Protein AF-D2GYN2-F1 (afdb_monomer_lite)

Organism: Ailuropoda melanoleuca (NCBI:txid9646)

Secondary structure (DSSP, 8-state):
---SS---TTSHHHHHHHHHTT-TT--HHHHHHHHHTT-GGGSPPB-TTTTSSSSTTTT-TTGGG-SSB-S-HHHHTT----TT-SS---S-SHHHHHHHHHTT--HHHHHHHHHHHHHHHHHHHHHHHHHHHHHHHHHHHHS-----------------------------

pLDDT: mean 83.88, std 19.34, range [32.81, 98.06]

Foldseek 3Di:
DDDPDDPDCPDPVNCVVCVVVVNNPDDPVRVLLVCLLPPLVNAFAADVCCQADQDLSRNDPCVLNDLGDQAHPCLLVLRDQDPPDSTHLDCDDDSNVVSCVVVVHDVVSVVSSSVVSVVSNVVVNVVVVVVVVVVVVVVVVVVPDDDDDDDDDDDDDDDDDDDDDDDDDDDD

Radius of gyration: 31.01 Å; chains: 1; bounding box: 82×61×68 Å

Sequence (172 aa):
STCTLSHDIHTPVNIQVLKNHGLFGLNEAQLRILLLQNDPCLLPEVCLLYNKGEALYGYCNLKDKCNKFHVCKSFVRGECRLQKCKRSHQLIHATALKLLQDQGLNIPSVVNFQIISTYKHMKLHKMLESQDNAAASAEYSQGLEKPGVHVAGPAEASPVAPVPAQSAKKPH

Structure (mmCIF, N/CA/C/O backbone):
data_AF-D2GYN2-F1
#
_entry.id   AF-D2GYN2-F1
#
loop_
_atom_site.group_PDB
_atom_site.id
_atom_site.type_symbol
_atom_site.label_atom_id
_atom_site.label_alt_id
_atom_site.label_comp_id
_atom_site.label_asym_id
_atom_site.label_entity_id
_atom_site.label_seq_id
_atom_site.pdbx_PDB_ins_code
_atom_site.Cartn_x
_atom_site.Cartn_y
_atom_site.Cartn_z
_atom_site.occupancy
_atom_site.B_iso_or_equiv
_atom_site.auth_seq_id
_atom_site.auth_comp_id
_atom_site.auth_asym_id
_atom_site.auth_atom_id
_atom_site.pdbx_PDB_model_num
ATOM 1 N N . SER A 1 1 ? 16.444 -23.885 -3.989 1.00 58.78 1 SER A N 1
ATOM 2 C CA . SER A 1 1 ? 15.064 -23.743 -4.493 1.00 58.78 1 SER A CA 1
ATOM 3 C C . SER A 1 1 ? 15.092 -22.921 -5.767 1.00 58.78 1 SER A C 1
ATOM 5 O O . SER A 1 1 ? 15.699 -21.858 -5.742 1.00 58.78 1 SER A O 1
ATOM 7 N N . THR A 1 2 ? 14.518 -23.400 -6.870 1.00 82.56 2 THR A N 1
ATOM 8 C CA . THR A 1 2 ? 14.347 -22.622 -8.110 1.00 82.56 2 THR A CA 1
ATOM 9 C C . THR A 1 2 ? 13.033 -21.846 -8.026 1.00 82.56 2 THR A C 1
ATOM 11 O O . THR A 1 2 ? 12.002 -22.405 -7.659 1.00 82.56 2 THR A O 1
ATOM 14 N N . CYS A 1 3 ? 13.072 -20.538 -8.275 1.00 88.62 3 CYS A N 1
ATOM 15 C CA . CYS A 1 3 ? 11.873 -19.702 -8.267 1.00 88.62 3 CYS A CA 1
ATOM 16 C C . CYS A 1 3 ? 10.969 -20.055 -9.460 1.00 88.62 3 CYS A C 1
ATOM 18 O O . CYS A 1 3 ? 11.473 -20.331 -10.546 1.00 88.62 3 CYS A O 1
ATOM 20 N N . THR A 1 4 ? 9.647 -20.039 -9.270 1.00 91.38 4 THR A N 1
ATOM 21 C CA . THR A 1 4 ? 8.663 -20.290 -10.342 1.00 91.38 4 THR A CA 1
ATOM 22 C C . THR A 1 4 ? 8.249 -19.022 -11.093 1.00 91.38 4 THR A C 1
ATOM 24 O O . THR A 1 4 ? 7.507 -19.108 -12.067 1.00 91.38 4 THR A O 1
ATOM 27 N N . LEU A 1 5 ? 8.673 -17.843 -10.630 1.00 89.31 5 LEU A N 1
ATOM 28 C CA . LEU A 1 5 ? 8.366 -16.551 -11.244 1.00 89.31 5 LEU A CA 1
ATOM 29 C C . LEU A 1 5 ? 9.500 -16.117 -12.180 1.00 89.31 5 LEU A C 1
ATOM 31 O O . LEU A 1 5 ? 10.659 -16.466 -11.961 1.00 89.31 5 LEU A O 1
ATOM 35 N N . SER A 1 6 ? 9.174 -15.324 -13.207 1.00 89.88 6 SER A N 1
ATOM 36 C CA . SER A 1 6 ? 10.196 -14.727 -14.074 1.00 89.88 6 SER A CA 1
ATOM 37 C C . SER A 1 6 ? 11.088 -13.781 -13.274 1.00 89.88 6 SER A C 1
ATOM 39 O O . SER A 1 6 ? 10.589 -12.920 -12.553 1.00 89.88 6 SER A O 1
ATOM 41 N N . HIS A 1 7 ? 12.402 -13.921 -13.438 1.00 90.38 7 HIS A N 1
ATOM 42 C CA . HIS A 1 7 ? 13.403 -12.980 -12.924 1.00 90.38 7 HIS A CA 1
ATOM 43 C C . HIS A 1 7 ? 13.926 -12.038 -14.020 1.00 90.38 7 HIS A C 1
ATOM 45 O O . HIS A 1 7 ? 14.816 -11.237 -13.766 1.00 90.38 7 HIS A O 1
ATOM 51 N N . ASP A 1 8 ? 13.384 -12.140 -15.236 1.00 90.69 8 ASP A N 1
ATOM 52 C CA . ASP A 1 8 ? 13.754 -11.302 -16.370 1.00 90.69 8 ASP A CA 1
ATOM 53 C C . ASP A 1 8 ? 12.591 -10.372 -16.749 1.00 90.69 8 ASP A C 1
ATOM 55 O O . ASP A 1 8 ? 11.484 -10.807 -17.103 1.00 90.69 8 ASP A O 1
ATOM 59 N N . ILE A 1 9 ? 12.843 -9.066 -16.667 1.00 90.75 9 ILE A N 1
ATOM 60 C CA . ILE A 1 9 ? 11.898 -8.018 -17.069 1.00 90.75 9 ILE A CA 1
ATOM 61 C C . ILE A 1 9 ? 11.850 -7.824 -18.593 1.00 90.75 9 ILE A C 1
ATOM 63 O O . ILE A 1 9 ? 10.934 -7.173 -19.093 1.00 90.75 9 ILE A O 1
ATOM 67 N N . HIS A 1 10 ? 12.790 -8.408 -19.337 1.00 90.69 10 HIS A N 1
ATOM 68 C CA . HIS A 1 10 ? 12.918 -8.287 -20.789 1.00 90.69 10 HIS A CA 1
ATOM 69 C C . HIS A 1 10 ? 12.352 -9.489 -21.559 1.00 90.69 10 HIS A C 1
ATOM 71 O O . HIS A 1 10 ? 12.555 -9.607 -22.768 1.00 90.69 10 HIS A O 1
ATOM 77 N N . THR A 1 11 ? 11.568 -10.353 -20.906 1.00 93.62 11 THR A N 1
ATOM 78 C CA . THR A 1 11 ? 10.800 -11.378 -21.626 1.00 93.62 11 THR A CA 1
ATOM 79 C C . THR A 1 11 ? 9.8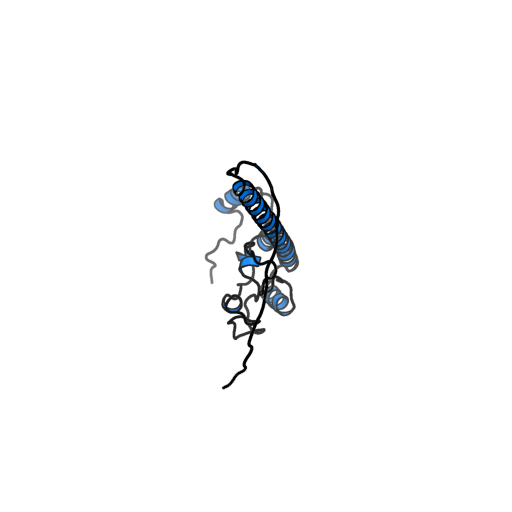37 -10.726 -22.633 1.00 93.62 11 THR A C 1
ATOM 81 O O . THR A 1 11 ? 9.326 -9.632 -22.367 1.00 93.62 11 THR A O 1
ATOM 84 N N . PRO A 1 12 ? 9.512 -11.376 -23.770 1.00 95.00 12 PRO A N 1
ATOM 85 C CA . PRO A 1 12 ? 8.608 -10.802 -24.774 1.00 95.00 12 PRO A CA 1
ATOM 86 C C . PRO A 1 12 ? 7.257 -10.346 -24.201 1.00 95.00 12 PRO A C 1
ATOM 88 O O . PRO A 1 12 ? 6.739 -9.297 -24.581 1.00 95.00 12 PRO A O 1
ATOM 91 N N . VAL A 1 13 ? 6.721 -11.103 -23.236 1.00 95.00 13 VAL A N 1
ATOM 92 C CA . VAL A 1 13 ? 5.469 -10.776 -22.540 1.00 95.00 13 VAL A CA 1
ATOM 93 C C . VAL A 1 13 ? 5.627 -9.510 -21.694 1.00 95.00 13 VAL A C 1
ATOM 95 O O . VAL A 1 13 ? 4.824 -8.586 -21.828 1.00 95.00 13 VAL A O 1
ATOM 98 N N . ASN A 1 14 ? 6.680 -9.4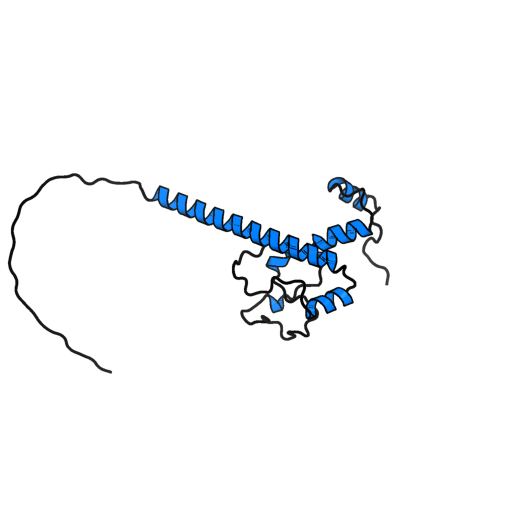20 -20.874 1.00 94.12 14 ASN A N 1
ATOM 99 C CA . ASN A 1 14 ? 6.924 -8.249 -20.028 1.00 94.12 14 ASN A CA 1
ATOM 100 C C . ASN A 1 14 ? 7.208 -6.997 -20.863 1.00 94.12 14 ASN A C 1
ATOM 102 O O . ASN A 1 14 ? 6.661 -5.935 -20.577 1.00 94.12 14 ASN A O 1
ATOM 106 N N . ILE A 1 15 ? 7.979 -7.123 -21.947 1.00 94.75 15 ILE A N 1
ATOM 107 C CA . ILE A 1 15 ? 8.227 -6.029 -22.894 1.00 94.75 15 ILE A CA 1
ATOM 108 C C . ILE A 1 15 ? 6.913 -5.485 -23.457 1.00 94.75 15 ILE A C 1
ATOM 110 O O . ILE A 1 15 ? 6.739 -4.266 -23.523 1.00 94.75 15 ILE A O 1
ATOM 114 N N . GLN A 1 16 ? 5.986 -6.362 -23.850 1.00 96.94 16 GLN A N 1
ATOM 115 C CA . GLN A 1 16 ? 4.698 -5.928 -24.381 1.00 96.94 16 GLN A CA 1
ATOM 116 C C . GLN A 1 16 ? 3.876 -5.182 -23.322 1.00 96.94 16 GLN A C 1
ATOM 118 O O . GLN A 1 16 ? 3.327 -4.122 -23.618 1.00 96.94 16 GLN A O 1
ATOM 123 N N . VAL A 1 17 ? 3.838 -5.682 -22.082 1.00 96.25 17 VAL A N 1
ATOM 124 C CA . VAL A 1 17 ? 3.163 -5.004 -20.961 1.00 96.25 17 VAL A CA 1
ATOM 125 C C . VAL A 1 17 ? 3.788 -3.629 -20.703 1.00 96.25 17 VAL A C 1
ATOM 127 O O . VAL A 1 17 ? 3.074 -2.628 -20.656 1.00 96.25 17 VAL A O 1
ATOM 130 N N . LEU A 1 18 ? 5.117 -3.544 -20.614 1.00 96.12 18 LEU A N 1
ATOM 131 C CA . LEU A 1 18 ? 5.826 -2.282 -20.396 1.00 96.12 18 LEU A CA 1
ATOM 132 C C . LEU A 1 18 ? 5.556 -1.276 -21.521 1.00 96.12 18 LEU A C 1
ATOM 134 O O . LEU A 1 18 ? 5.326 -0.103 -21.237 1.00 96.12 18 LEU A O 1
ATOM 138 N N . LYS A 1 19 ? 5.524 -1.709 -22.787 1.00 96.75 19 LYS A N 1
ATOM 139 C CA . LYS A 1 19 ? 5.162 -0.841 -23.921 1.00 96.75 19 LYS A CA 1
ATOM 140 C C . LYS A 1 19 ? 3.725 -0.334 -23.818 1.00 96.75 19 LYS A C 1
ATOM 142 O O . LYS A 1 19 ? 3.510 0.869 -23.941 1.00 96.75 19 LYS A O 1
ATOM 147 N N . ASN A 1 20 ? 2.769 -1.218 -23.530 1.00 97.62 20 ASN A N 1
ATOM 148 C CA . ASN A 1 20 ? 1.350 -0.864 -23.416 1.00 97.62 20 ASN A CA 1
ATOM 149 C C . ASN A 1 20 ? 1.081 0.170 -22.310 1.00 97.62 20 ASN A C 1
ATOM 151 O O . ASN A 1 20 ? 0.143 0.955 -22.419 1.00 97.62 20 ASN A O 1
ATOM 155 N N . HIS A 1 21 ? 1.911 0.187 -21.265 1.00 95.69 21 HIS A N 1
ATOM 156 C CA . HIS A 1 21 ? 1.810 1.134 -20.154 1.00 95.69 21 HIS A CA 1
ATOM 157 C C . HIS A 1 21 ? 2.792 2.318 -20.242 1.00 95.69 21 HIS A C 1
ATOM 159 O O . HIS A 1 21 ? 2.863 3.111 -19.306 1.00 95.69 21 HIS A O 1
ATOM 165 N N . GLY A 1 22 ? 3.550 2.463 -21.337 1.00 95.94 22 GLY A N 1
ATOM 166 C CA . GLY A 1 22 ? 4.505 3.567 -21.513 1.00 95.94 22 GLY A CA 1
ATOM 167 C C . GLY A 1 22 ? 5.749 3.493 -20.613 1.00 95.94 22 GLY A C 1
ATOM 168 O O . GLY A 1 22 ? 6.370 4.514 -20.337 1.00 95.94 22 GLY A O 1
ATOM 169 N N . LEU A 1 23 ? 6.119 2.297 -20.146 1.00 96.19 23 LEU A N 1
ATOM 170 C CA . LEU A 1 23 ? 7.194 2.041 -19.176 1.00 96.19 23 LEU A CA 1
ATOM 171 C C . LEU A 1 23 ? 8.448 1.383 -19.780 1.00 96.19 23 LEU A C 1
ATOM 173 O O . LEU A 1 23 ? 9.393 1.092 -19.055 1.00 96.19 23 LEU A O 1
ATOM 177 N N . PHE A 1 24 ? 8.481 1.134 -21.093 1.00 92.12 24 PHE A N 1
ATOM 178 C CA . PHE A 1 24 ? 9.545 0.362 -21.762 1.00 92.12 24 PHE A CA 1
ATOM 179 C C . PHE A 1 24 ? 10.968 0.942 -21.609 1.00 92.12 24 PHE A C 1
ATOM 181 O O . PHE A 1 24 ? 11.939 0.206 -21.735 1.00 92.12 24 PHE A O 1
ATOM 188 N N . GLY A 1 25 ? 11.106 2.239 -21.318 1.00 91.06 25 GLY A N 1
ATOM 189 C CA . GLY A 1 25 ? 12.406 2.887 -21.096 1.00 91.06 25 GLY A CA 1
ATOM 190 C C . GLY A 1 25 ? 12.953 2.778 -19.668 1.00 91.06 25 GLY A C 1
ATOM 191 O O . GLY A 1 25 ? 14.042 3.285 -19.407 1.00 91.06 25 GLY A O 1
ATOM 192 N N . LEU A 1 26 ? 12.209 2.174 -18.738 1.00 95.44 26 LEU A N 1
ATOM 193 C CA . LEU A 1 26 ? 12.629 2.056 -17.345 1.00 95.44 26 LEU A CA 1
ATOM 194 C C . LEU A 1 26 ? 13.480 0.806 -17.127 1.00 95.44 26 LEU A C 1
ATOM 196 O O . LEU A 1 26 ? 13.136 -0.285 -17.580 1.00 95.44 26 LEU A O 1
ATOM 200 N N . ASN A 1 27 ? 14.567 0.961 -16.373 1.00 93.81 27 ASN A N 1
ATOM 201 C CA . ASN A 1 27 ? 15.344 -0.178 -15.893 1.00 93.81 27 ASN A CA 1
ATOM 202 C C . ASN A 1 27 ? 14.680 -0.845 -14.674 1.00 93.81 27 ASN A C 1
ATOM 204 O O . ASN A 1 27 ? 13.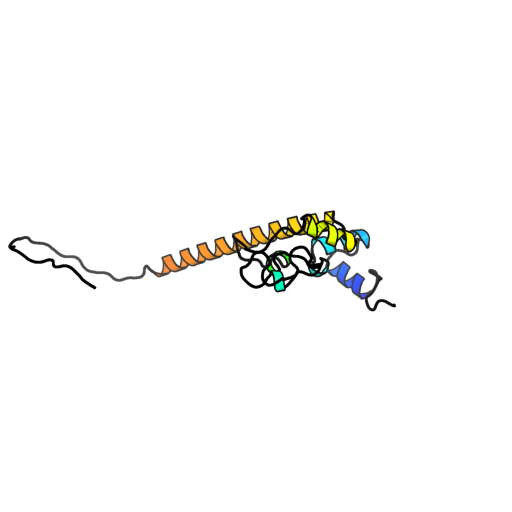735 -0.315 -14.085 1.00 93.81 27 ASN A O 1
ATOM 208 N N . GLU A 1 28 ? 15.199 -2.003 -14.264 1.00 93.44 28 GLU A N 1
ATOM 209 C CA . GLU A 1 28 ? 14.663 -2.778 -13.138 1.00 93.44 28 GLU A CA 1
ATOM 210 C C . GLU A 1 28 ? 14.575 -1.969 -11.834 1.00 93.44 28 GLU A C 1
ATOM 212 O O . GLU A 1 28 ? 13.556 -2.009 -11.145 1.00 93.44 28 GLU A O 1
ATOM 217 N N . ALA A 1 29 ? 15.603 -1.179 -11.507 1.00 92.62 29 ALA A N 1
ATOM 218 C CA . ALA A 1 29 ? 15.616 -0.372 -10.288 1.00 92.62 29 ALA A CA 1
ATOM 219 C C . ALA A 1 29 ? 14.525 0.713 -10.307 1.00 92.62 29 ALA A C 1
ATOM 221 O O . ALA A 1 29 ? 13.840 0.930 -9.305 1.00 92.62 29 ALA A O 1
ATOM 222 N N . GLN A 1 30 ? 14.322 1.362 -11.456 1.00 94.94 30 GLN A N 1
ATOM 223 C CA . GLN A 1 30 ? 13.264 2.355 -11.651 1.00 94.94 30 GLN A CA 1
ATOM 224 C C . GLN A 1 30 ? 11.871 1.714 -11.610 1.00 94.94 30 GLN A C 1
ATOM 226 O O . GLN A 1 30 ? 10.974 2.250 -10.955 1.00 94.94 30 GLN A O 1
ATOM 231 N N . LEU A 1 31 ? 11.694 0.552 -12.249 1.00 95.19 31 LEU A N 1
ATOM 232 C CA . LEU A 1 31 ? 10.444 -0.209 -12.196 1.00 95.19 31 LEU A CA 1
ATOM 233 C C . LEU A 1 31 ? 10.119 -0.650 -10.773 1.00 95.19 31 LEU A C 1
ATOM 235 O O . LEU A 1 31 ? 8.976 -0.514 -10.348 1.00 95.19 31 LEU A O 1
ATOM 239 N N . ARG A 1 32 ? 11.109 -1.102 -10.001 1.00 93.19 32 ARG A N 1
ATOM 240 C CA . ARG A 1 32 ? 10.909 -1.497 -8.603 1.00 93.19 32 ARG A CA 1
ATOM 241 C C . ARG A 1 32 ? 10.368 -0.347 -7.756 1.00 93.19 32 ARG A C 1
ATOM 243 O O . ARG A 1 32 ? 9.428 -0.558 -6.995 1.00 93.19 32 ARG A O 1
ATOM 250 N N . ILE A 1 33 ? 10.922 0.858 -7.907 1.00 94.88 33 ILE A N 1
ATOM 251 C CA . ILE A 1 33 ? 10.426 2.062 -7.220 1.00 94.88 33 ILE A CA 1
ATOM 252 C C . ILE A 1 33 ? 8.996 2.374 -7.672 1.00 94.88 33 ILE A C 1
ATOM 254 O O . ILE A 1 33 ? 8.111 2.569 -6.838 1.00 94.88 33 ILE A O 1
ATOM 258 N N . LEU A 1 34 ? 8.758 2.390 -8.988 1.00 96.06 34 LEU A N 1
ATOM 259 C CA . LEU A 1 34 ? 7.455 2.718 -9.562 1.00 96.06 34 LEU A CA 1
ATOM 260 C C . LEU A 1 34 ? 6.357 1.755 -9.109 1.00 96.06 34 LEU A C 1
ATOM 262 O O . LEU A 1 34 ? 5.270 2.201 -8.744 1.00 96.06 34 LEU A O 1
ATOM 266 N N . LEU A 1 35 ? 6.631 0.456 -9.143 1.00 95.50 35 LEU A N 1
ATOM 267 C CA . LEU A 1 35 ? 5.670 -0.568 -8.770 1.00 95.50 35 LEU A CA 1
ATOM 268 C C . LEU A 1 35 ? 5.430 -0.547 -7.260 1.00 95.50 35 LEU A C 1
ATOM 270 O O . LEU A 1 35 ? 4.280 -0.473 -6.844 1.00 95.50 35 LEU A O 1
ATOM 274 N N . LEU A 1 36 ? 6.480 -0.508 -6.430 1.00 95.38 36 LEU A N 1
ATOM 275 C CA . LEU A 1 36 ? 6.328 -0.533 -4.969 1.00 95.38 36 LEU A CA 1
ATOM 276 C C . LEU A 1 36 ? 5.529 0.666 -4.431 1.00 95.38 36 LEU A C 1
ATOM 278 O O . LEU A 1 36 ? 4.770 0.518 -3.477 1.00 95.38 36 LEU A O 1
ATOM 282 N N . GLN A 1 37 ? 5.655 1.847 -5.042 1.00 95.94 37 GLN A N 1
ATOM 283 C CA . GLN A 1 37 ? 4.883 3.020 -4.617 1.00 95.94 37 GLN A CA 1
ATOM 284 C C . GLN A 1 37 ? 3.426 3.038 -5.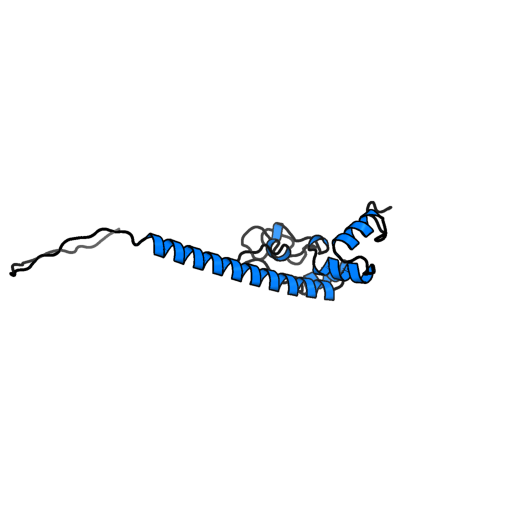127 1.00 95.94 37 GLN A C 1
ATOM 286 O O . GLN A 1 37 ? 2.652 3.892 -4.696 1.00 95.94 37 GLN A O 1
ATOM 291 N N . ASN A 1 38 ? 3.034 2.125 -6.029 1.00 95.25 38 ASN A N 1
ATOM 292 C CA . ASN A 1 38 ? 1.701 2.108 -6.654 1.00 95.25 38 ASN A CA 1
ATOM 293 C C . ASN A 1 38 ? 0.907 0.809 -6.458 1.00 95.25 38 ASN A C 1
ATOM 295 O O . ASN A 1 38 ? -0.323 0.857 -6.526 1.00 95.25 38 ASN A O 1
ATOM 299 N N . ASP A 1 39 ? 1.575 -0.319 -6.224 1.00 94.81 39 ASP A N 1
ATOM 300 C CA . ASP A 1 39 ? 0.959 -1.638 -6.127 1.00 94.81 39 ASP A CA 1
ATOM 301 C C . ASP A 1 39 ? 0.959 -2.152 -4.673 1.00 94.81 39 ASP A C 1
ATOM 303 O O . ASP A 1 39 ? 2.014 -2.510 -4.138 1.00 94.81 39 ASP A O 1
ATOM 307 N N . PRO A 1 40 ? -0.213 -2.229 -4.011 1.00 93.94 40 PRO A N 1
ATOM 308 C CA . PRO A 1 40 ? -0.310 -2.743 -2.649 1.00 93.94 40 PRO A CA 1
ATOM 309 C C . PRO A 1 40 ? 0.078 -4.221 -2.517 1.00 93.94 40 PRO A C 1
ATOM 311 O O . PRO A 1 40 ? 0.368 -4.656 -1.403 1.00 93.94 40 PRO A O 1
ATOM 314 N N . CYS A 1 41 ? 0.094 -5.002 -3.603 1.00 92.00 41 CYS A N 1
ATOM 315 C CA . CYS A 1 41 ? 0.525 -6.402 -3.572 1.00 92.00 41 CYS A CA 1
ATOM 316 C C . CYS A 1 41 ? 2.030 -6.561 -3.310 1.00 92.00 41 CYS A C 1
ATOM 318 O O . CYS A 1 41 ? 2.463 -7.653 -2.948 1.00 92.00 41 CYS A O 1
ATOM 320 N N . LEU A 1 42 ? 2.812 -5.487 -3.453 1.00 92.50 42 LEU A N 1
ATOM 321 C CA . LEU A 1 42 ? 4.247 -5.464 -3.155 1.00 92.50 42 LEU A CA 1
ATOM 322 C C . LEU A 1 42 ? 4.566 -5.005 -1.723 1.00 92.50 42 LEU A C 1
ATOM 324 O O . LEU A 1 42 ? 5.734 -4.962 -1.336 1.00 92.50 42 LEU A O 1
ATOM 328 N N . LEU A 1 43 ? 3.547 -4.656 -0.933 1.00 92.25 43 LEU A N 1
ATOM 329 C CA . LEU A 1 43 ? 3.692 -4.335 0.486 1.00 92.25 43 LEU A CA 1
ATOM 330 C C . LEU A 1 43 ? 3.606 -5.599 1.358 1.00 92.25 43 LEU A C 1
ATOM 332 O O . LEU A 1 43 ? 3.061 -6.617 0.923 1.00 92.25 43 LEU A O 1
ATOM 336 N N . PRO A 1 44 ? 4.076 -5.541 2.621 1.00 91.00 44 PRO A N 1
ATOM 337 C CA . PRO A 1 44 ? 3.858 -6.624 3.569 1.00 91.00 44 PRO A CA 1
ATOM 338 C C . PRO A 1 44 ? 2.367 -6.938 3.734 1.00 91.00 44 PRO A C 1
ATOM 340 O O . PRO A 1 44 ? 1.511 -6.050 3.683 1.00 91.00 44 PRO A O 1
ATOM 343 N N . GLU A 1 45 ? 2.051 -8.207 3.997 1.00 93.56 45 GLU A N 1
ATOM 344 C CA . GLU A 1 45 ? 0.668 -8.661 4.136 1.00 93.56 45 GLU A CA 1
ATOM 345 C C . GLU A 1 45 ? -0.080 -7.880 5.232 1.00 93.56 45 GLU A C 1
ATOM 347 O O . GLU A 1 45 ? 0.383 -7.765 6.370 1.00 93.56 45 GLU A O 1
ATOM 352 N N . VAL A 1 46 ? -1.277 -7.381 4.914 1.00 95.31 46 VAL A N 1
ATOM 353 C CA . VAL A 1 46 ? -2.159 -6.723 5.886 1.00 95.31 46 VAL A CA 1
ATOM 354 C C . VAL A 1 46 ? -2.831 -7.763 6.783 1.00 95.31 46 VAL A C 1
ATOM 356 O O . VAL A 1 46 ? -3.452 -8.718 6.316 1.00 95.31 46 VAL A O 1
ATOM 359 N N . CYS A 1 47 ? -2.787 -7.548 8.097 1.00 96.25 47 CYS A N 1
ATOM 360 C CA . CYS A 1 47 ? -3.441 -8.419 9.064 1.00 96.25 47 CYS A CA 1
ATOM 361 C C . CYS A 1 47 ? -4.971 -8.330 8.939 1.00 96.25 47 CYS A C 1
ATOM 363 O O . CYS A 1 47 ? -5.600 -7.327 9.294 1.00 96.25 47 CYS A O 1
ATOM 365 N N . LEU A 1 48 ? -5.602 -9.409 8.473 1.00 97.06 48 LEU A N 1
ATOM 366 C CA . LEU A 1 48 ? -7.060 -9.464 8.335 1.00 97.06 48 LEU A CA 1
ATOM 367 C C . LEU A 1 48 ? -7.779 -9.493 9.688 1.00 97.06 48 LEU A C 1
ATOM 369 O O . LEU A 1 48 ? -8.871 -8.944 9.802 1.00 97.06 48 LEU A O 1
ATOM 373 N N . LEU A 1 49 ? -7.169 -10.090 10.716 1.00 98.00 49 LEU A N 1
ATOM 374 C CA . LEU A 1 49 ? -7.730 -10.116 12.071 1.00 98.00 49 LEU A CA 1
ATOM 375 C C . LEU A 1 49 ? -7.737 -8.722 12.702 1.00 98.00 49 LEU A C 1
ATOM 377 O O . LEU A 1 49 ? -8.726 -8.344 13.325 1.00 98.00 49 LEU A O 1
ATOM 381 N N . TYR A 1 50 ? -6.690 -7.927 12.460 1.00 97.12 50 TYR A N 1
ATOM 382 C CA . TYR A 1 50 ? -6.652 -6.517 12.850 1.00 97.12 50 TYR A CA 1
ATOM 383 C C . TYR A 1 50 ? -7.788 -5.718 12.216 1.00 97.12 50 TYR A C 1
ATOM 385 O O . TYR A 1 50 ? -8.299 -4.804 12.842 1.00 97.12 50 TYR A O 1
ATOM 393 N N . ASN A 1 51 ? -8.229 -6.069 11.004 1.00 97.56 51 ASN A N 1
ATOM 394 C CA . ASN A 1 51 ? -9.311 -5.390 10.281 1.00 97.56 51 ASN A CA 1
ATOM 395 C C . ASN A 1 51 ? -10.730 -5.881 10.645 1.00 97.56 51 ASN A C 1
ATOM 397 O O . ASN A 1 51 ? -11.695 -5.418 10.043 1.00 97.56 51 ASN A O 1
ATOM 401 N N . LYS A 1 52 ? -10.884 -6.779 11.628 1.00 96.81 52 LYS A N 1
ATOM 402 C CA . LYS A 1 52 ? -12.186 -7.274 12.121 1.00 96.81 52 LYS A CA 1
ATOM 403 C C . LYS A 1 52 ? -12.465 -6.809 13.551 1.00 96.81 52 LYS A C 1
ATOM 405 O O . LYS A 1 52 ? -11.528 -6.528 14.286 1.00 96.81 52 LYS A O 1
ATOM 410 N N . GLY A 1 53 ? -13.734 -6.729 13.951 1.00 93.50 53 GLY A N 1
ATOM 411 C CA . GLY A 1 53 ? -14.142 -6.287 15.295 1.00 93.50 53 GLY A CA 1
ATOM 412 C C . GLY A 1 53 ? -13.918 -4.793 15.542 1.00 93.50 53 GLY A C 1
ATOM 413 O O . GLY A 1 53 ? -13.494 -4.086 14.637 1.00 93.50 53 GLY A O 1
ATOM 414 N N . GLU A 1 54 ? -14.194 -4.317 16.757 1.00 91.94 54 GLU A N 1
ATOM 415 C CA . GLU A 1 54 ? -14.171 -2.887 17.133 1.00 91.94 54 GLU A CA 1
ATOM 416 C C . GLU A 1 54 ? -13.006 -2.495 18.056 1.00 91.94 54 GLU A C 1
ATOM 418 O O . GLU A 1 54 ? -12.668 -1.321 18.179 1.00 91.94 54 GLU A O 1
ATOM 423 N N . ALA A 1 55 ? -12.360 -3.480 18.683 1.00 94.56 55 ALA A N 1
ATOM 424 C CA . ALA A 1 55 ? -11.231 -3.257 19.576 1.00 94.56 55 ALA A CA 1
ATOM 425 C C . ALA A 1 55 ? -10.012 -2.661 18.845 1.00 94.56 55 ALA A C 1
ATOM 427 O O . ALA A 1 55 ? -9.866 -2.807 17.630 1.00 94.56 55 ALA A O 1
ATOM 428 N N . LEU A 1 56 ? -9.088 -2.065 19.610 1.00 92.69 56 LEU A N 1
ATOM 429 C CA . LEU A 1 56 ? -7.869 -1.417 19.103 1.00 92.69 56 LEU A CA 1
ATOM 430 C C . LEU A 1 56 ? -7.052 -2.301 18.140 1.00 92.69 56 LEU A C 1
ATOM 432 O O . LEU A 1 56 ? -6.580 -1.826 17.112 1.00 92.69 56 LEU A O 1
ATOM 436 N N . TYR A 1 57 ? -6.919 -3.592 18.455 1.00 94.94 57 TYR A N 1
ATOM 437 C CA . TYR A 1 57 ? -6.213 -4.578 17.623 1.00 94.94 57 TYR A CA 1
ATOM 438 C C . TYR A 1 57 ? -7.161 -5.488 16.835 1.00 94.94 57 TYR A C 1
ATOM 440 O O . TYR A 1 57 ? -6.744 -6.528 16.319 1.00 94.94 57 TYR A O 1
ATOM 448 N N . GLY A 1 58 ? -8.442 -5.133 16.760 1.00 96.19 58 GLY A N 1
ATOM 449 C CA . GLY A 1 58 ? -9.465 -6.003 16.208 1.00 96.19 58 GLY A CA 1
ATOM 450 C C . GLY A 1 58 ? -9.485 -7.366 16.902 1.00 96.19 58 GLY A C 1
ATOM 451 O O . GLY A 1 58 ? -9.473 -7.446 18.129 1.00 96.19 58 GLY A O 1
ATOM 452 N N . TYR A 1 59 ? -9.463 -8.439 16.113 1.00 97.56 59 TYR A N 1
ATOM 453 C CA . TYR A 1 59 ? -9.331 -9.821 16.593 1.00 97.56 59 TYR A CA 1
ATOM 454 C C . TYR A 1 59 ? -7.885 -10.344 16.558 1.00 97.56 59 TYR A C 1
ATOM 456 O O . TYR A 1 59 ? -7.652 -11.545 16.695 1.00 97.56 59 TYR A O 1
ATOM 464 N N . CYS A 1 60 ? -6.889 -9.481 16.325 1.00 97.25 60 CYS A N 1
ATOM 465 C CA . CYS A 1 60 ? -5.491 -9.902 16.323 1.00 97.25 60 CYS A CA 1
ATOM 466 C C . CYS A 1 60 ? -4.965 -10.058 17.757 1.00 97.25 60 CYS A C 1
ATOM 468 O O . CYS A 1 60 ? -4.630 -9.081 18.428 1.00 97.25 60 CYS A O 1
ATOM 470 N N . ASN A 1 61 ? -4.812 -11.306 18.199 1.00 96.38 61 ASN A N 1
ATOM 471 C CA . ASN A 1 61 ? -4.291 -11.623 19.532 1.00 96.38 61 ASN A CA 1
ATOM 472 C C . ASN A 1 61 ? -2.780 -11.370 19.676 1.00 96.38 61 ASN A C 1
ATOM 474 O O . ASN A 1 61 ? -2.284 -11.248 20.793 1.00 96.38 61 ASN A O 1
ATOM 478 N N . LEU A 1 62 ? -2.048 -11.267 18.559 1.00 94.69 62 LEU A N 1
ATOM 479 C CA . LEU A 1 62 ? -0.602 -11.019 18.559 1.00 94.69 62 LEU A CA 1
ATOM 480 C C . LEU A 1 62 ? -0.245 -9.554 18.837 1.00 94.69 62 LEU A C 1
ATOM 482 O O . LEU A 1 62 ? 0.883 -9.284 19.244 1.00 94.69 62 LEU A O 1
ATOM 486 N N . LYS A 1 63 ? -1.191 -8.618 18.661 1.00 91.81 63 LYS A N 1
ATOM 487 C CA . LYS A 1 63 ? -0.996 -7.179 18.915 1.00 91.81 63 LYS A CA 1
ATOM 488 C C . LYS A 1 63 ? 0.309 -6.675 18.274 1.00 91.81 63 LYS A C 1
ATOM 490 O O . LYS A 1 63 ? 0.541 -6.941 17.098 1.00 91.81 63 LYS A O 1
ATOM 495 N N . ASP A 1 64 ? 1.181 -6.015 19.028 1.00 88.44 64 ASP A N 1
ATOM 496 C CA . ASP A 1 64 ? 2.453 -5.468 18.529 1.00 88.44 64 ASP A CA 1
ATOM 497 C C . ASP A 1 64 ? 3.484 -6.533 18.129 1.00 88.44 64 ASP A C 1
ATOM 499 O O . ASP A 1 64 ? 4.485 -6.213 17.496 1.00 88.44 64 ASP A O 1
ATOM 503 N N . LYS A 1 65 ? 3.244 -7.805 18.470 1.00 89.69 65 LYS A N 1
ATOM 504 C CA . LYS A 1 65 ? 4.073 -8.945 18.050 1.00 89.69 65 LYS A CA 1
ATOM 505 C C . LYS A 1 65 ? 3.618 -9.541 16.714 1.00 89.69 65 LYS A C 1
ATOM 507 O O . LYS A 1 65 ? 4.189 -10.534 16.269 1.00 89.69 65 LYS A O 1
ATOM 512 N N . CYS A 1 66 ? 2.569 -9.000 16.089 1.00 91.88 66 CYS A N 1
ATOM 513 C CA . CYS A 1 66 ? 2.131 -9.458 14.777 1.00 91.88 66 CYS A CA 1
ATOM 514 C C . CYS A 1 66 ? 3.165 -9.073 13.710 1.00 91.88 66 CYS A C 1
ATOM 516 O O . CYS A 1 66 ? 3.590 -7.926 13.632 1.00 91.88 66 CYS A O 1
ATOM 518 N N . ASN A 1 67 ? 3.527 -10.024 12.851 1.00 89.31 67 ASN A N 1
ATOM 519 C CA . ASN A 1 67 ? 4.434 -9.812 11.719 1.00 89.31 67 ASN A CA 1
ATOM 520 C C . ASN A 1 67 ? 3.711 -9.346 10.440 1.00 89.31 67 ASN A C 1
ATOM 522 O O . ASN A 1 67 ? 4.299 -9.343 9.363 1.00 89.31 67 ASN A O 1
ATOM 526 N N . LYS A 1 68 ? 2.430 -8.984 10.551 1.00 92.44 68 LYS A N 1
ATOM 527 C CA . LYS A 1 68 ? 1.599 -8.463 9.464 1.00 92.44 68 LYS A CA 1
ATOM 528 C C . LYS A 1 68 ? 1.273 -6.998 9.719 1.00 92.44 68 LYS A C 1
ATOM 530 O O . LYS A 1 68 ? 1.212 -6.547 10.862 1.00 92.44 68 LYS A O 1
ATOM 535 N N . PHE A 1 69 ? 0.982 -6.256 8.660 1.00 92.31 69 PHE A N 1
ATOM 536 C CA . PHE A 1 69 ? 0.632 -4.847 8.757 1.00 92.31 69 PHE A CA 1
ATOM 537 C C . PHE A 1 69 ? -0.713 -4.621 9.456 1.00 92.31 69 PHE A C 1
ATOM 539 O O . PHE A 1 69 ? -1.774 -5.033 8.983 1.00 92.31 69 PHE A O 1
ATOM 546 N N . HIS A 1 70 ? -0.668 -3.913 10.585 1.00 94.88 70 HIS A N 1
ATOM 547 C CA . HIS A 1 70 ? -1.834 -3.401 11.303 1.00 94.88 70 HIS A CA 1
ATOM 548 C C . HIS A 1 70 ? -2.271 -2.050 10.724 1.00 94.88 70 HIS A C 1
ATOM 550 O O . HIS A 1 70 ? -2.123 -0.999 11.341 1.00 94.88 70 HIS A O 1
ATOM 556 N N . VAL A 1 71 ? -2.810 -2.099 9.506 1.00 95.75 71 VAL A N 1
ATOM 557 C CA . VAL A 1 71 ? -3.339 -0.944 8.766 1.00 95.75 71 VAL A CA 1
ATOM 558 C C . VAL A 1 71 ? -4.713 -1.271 8.185 1.00 95.75 71 VAL A C 1
ATOM 560 O O . VAL A 1 71 ? -5.085 -2.441 8.051 1.00 95.75 71 VAL A O 1
ATOM 563 N N . CYS A 1 72 ? -5.485 -0.244 7.843 1.00 97.62 72 CYS A N 1
ATOM 564 C CA . CYS A 1 72 ? -6.772 -0.393 7.181 1.00 97.62 72 CYS A CA 1
ATOM 565 C C . CYS A 1 72 ? -6.583 -1.030 5.798 1.00 97.62 72 CYS A C 1
ATOM 567 O O . CYS A 1 72 ? -5.998 -0.426 4.896 1.00 97.62 72 CYS A O 1
ATOM 569 N N . LYS A 1 73 ? -7.134 -2.232 5.604 1.00 97.19 73 LYS A N 1
ATOM 570 C CA . LYS A 1 73 ? -7.080 -2.940 4.317 1.00 97.19 73 LYS A CA 1
ATOM 571 C C . LYS A 1 73 ? -7.702 -2.108 3.193 1.00 97.19 73 LYS A C 1
ATOM 573 O O . LYS A 1 73 ? -7.137 -2.022 2.107 1.00 97.19 73 LYS A O 1
ATOM 578 N N . SER A 1 74 ? -8.847 -1.480 3.457 1.00 97.75 74 SER A N 1
ATOM 579 C CA . SER A 1 74 ? -9.535 -0.653 2.463 1.00 97.75 74 SER A CA 1
ATOM 580 C C . SER A 1 74 ? -8.729 0.595 2.111 1.00 97.75 74 SER A C 1
ATOM 582 O O . SER A 1 74 ? -8.736 1.004 0.959 1.00 97.75 74 SER A O 1
ATOM 584 N N . PHE A 1 75 ? -7.992 1.184 3.058 1.00 98.06 75 PHE A N 1
ATOM 585 C CA . PHE A 1 75 ? -7.139 2.344 2.781 1.00 98.06 75 PHE A CA 1
ATOM 586 C C . PHE A 1 75 ? -5.993 1.983 1.841 1.00 98.06 75 PHE A C 1
ATOM 588 O O . PHE A 1 75 ? -5.801 2.656 0.834 1.00 98.06 75 PHE A O 1
ATOM 595 N N . VAL A 1 76 ? -5.302 0.874 2.118 1.00 96.62 76 VAL A N 1
ATOM 596 C CA . VAL A 1 76 ? -4.209 0.369 1.270 1.00 96.62 76 VAL A CA 1
ATOM 597 C C . VAL A 1 76 ? -4.693 0.061 -0.154 1.00 96.62 76 VAL A C 1
ATOM 599 O O . VAL A 1 76 ? -3.950 0.248 -1.111 1.00 96.62 76 VAL A O 1
ATOM 602 N N . ARG A 1 77 ? -5.956 -0.348 -0.322 1.00 95.75 77 ARG A N 1
ATOM 603 C CA . ARG A 1 77 ? -6.577 -0.567 -1.642 1.00 95.75 77 ARG A CA 1
ATOM 604 C C . ARG A 1 77 ? -7.139 0.705 -2.293 1.00 95.75 77 ARG A C 1
ATOM 606 O O . ARG A 1 77 ? -7.583 0.643 -3.432 1.00 95.75 77 ARG A O 1
ATOM 613 N N . GLY A 1 78 ? -7.136 1.847 -1.601 1.00 96.12 78 GLY A N 1
ATOM 614 C CA . GLY A 1 78 ? -7.747 3.093 -2.084 1.00 96.12 78 GLY A CA 1
ATOM 615 C C . GLY A 1 78 ? -9.282 3.101 -2.046 1.00 96.12 78 GLY A C 1
ATOM 616 O O . GLY A 1 78 ? -9.912 3.883 -2.746 1.00 96.12 78 GLY A O 1
ATOM 617 N N . GLU A 1 79 ? -9.886 2.237 -1.233 1.00 97.06 79 GLU A N 1
ATOM 618 C CA . GLU A 1 79 ? -11.331 1.981 -1.157 1.00 97.06 79 GLU A CA 1
ATOM 619 C C . GLU A 1 79 ? -11.933 2.346 0.215 1.00 97.06 79 GLU A C 1
ATOM 621 O O . GLU A 1 79 ? -13.102 2.062 0.479 1.00 97.06 79 GLU A O 1
ATOM 626 N N . CYS A 1 80 ? -11.154 2.924 1.138 1.00 98.00 80 CYS A N 1
ATOM 627 C CA . CYS A 1 80 ? -11.674 3.328 2.447 1.00 98.00 80 CYS A CA 1
ATOM 628 C C . CYS A 1 80 ? -12.632 4.513 2.295 1.00 98.00 80 CYS A C 1
ATOM 630 O O . CYS A 1 80 ? -12.201 5.606 1.938 1.00 98.00 80 CYS A O 1
ATOM 632 N N . ARG A 1 81 ? -13.914 4.280 2.598 1.00 96.50 81 ARG A N 1
ATOM 633 C CA . ARG A 1 81 ? -15.003 5.272 2.543 1.00 96.50 81 ARG A CA 1
ATOM 634 C C . ARG A 1 81 ? -15.347 5.876 3.909 1.00 96.50 81 ARG A C 1
ATOM 636 O O . ARG A 1 81 ? -16.368 6.538 4.044 1.00 96.50 81 ARG A O 1
ATOM 643 N N . LEU A 1 82 ? -14.550 5.603 4.944 1.00 95.12 82 LEU A N 1
ATOM 644 C CA . LEU A 1 82 ? -14.802 6.084 6.304 1.00 95.12 82 LEU A CA 1
ATOM 645 C C . LEU A 1 82 ? -13.960 7.330 6.588 1.00 95.12 82 LEU A C 1
ATOM 647 O O . LEU A 1 82 ? -12.745 7.215 6.729 1.00 95.12 82 LEU A O 1
ATOM 651 N N . GLN A 1 83 ? -14.619 8.481 6.774 1.00 89.94 83 GLN A N 1
ATOM 652 C CA . GLN A 1 83 ? -13.954 9.744 7.143 1.00 89.94 83 GLN A CA 1
ATOM 653 C C . GLN A 1 83 ? -13.200 9.614 8.472 1.00 89.94 83 GLN A C 1
ATOM 655 O O . GLN A 1 83 ? -12.068 10.059 8.630 1.00 89.94 83 GLN A O 1
ATOM 660 N N . LYS A 1 84 ? -13.840 8.957 9.447 1.00 93.06 84 LYS A N 1
ATOM 661 C CA . LYS A 1 84 ? -13.271 8.634 10.760 1.00 93.06 84 LYS A CA 1
ATOM 662 C C . LYS A 1 84 ? -13.017 7.132 10.846 1.00 93.06 84 LYS A C 1
ATOM 664 O O . LYS A 1 84 ? -13.718 6.406 11.551 1.00 93.06 84 LYS A O 1
ATOM 669 N N . CYS A 1 85 ? -12.059 6.648 10.060 1.00 96.06 85 CYS A N 1
ATOM 670 C CA . CYS A 1 85 ? -11.699 5.235 10.061 1.00 96.06 85 CYS A CA 1
ATOM 671 C C . CYS A 1 85 ? -11.113 4.817 11.419 1.00 96.06 85 CYS A C 1
ATOM 673 O O . CYS A 1 85 ? -10.192 5.442 11.936 1.00 96.06 85 CYS A O 1
ATOM 675 N N . LYS A 1 86 ? -11.624 3.717 11.984 1.00 94.94 86 LYS A N 1
ATOM 676 C CA . LYS A 1 86 ? -11.135 3.140 13.252 1.00 94.94 86 LYS A CA 1
ATOM 677 C C . LYS A 1 86 ? -9.845 2.328 13.089 1.00 94.94 86 LYS A C 1
ATOM 679 O O . LYS A 1 86 ? -9.297 1.833 14.070 1.00 94.94 86 LYS A O 1
ATOM 684 N N . ARG A 1 87 ? -9.401 2.102 11.850 1.00 96.69 87 ARG A N 1
ATOM 685 C CA . ARG A 1 87 ? -8.167 1.379 11.519 1.00 96.69 87 ARG A CA 1
ATOM 686 C C . ARG A 1 87 ? -7.106 2.376 11.075 1.00 96.69 87 ARG A C 1
ATOM 688 O O . ARG A 1 87 ? -7.421 3.351 10.401 1.00 96.69 87 ARG A O 1
ATOM 695 N N . SER A 1 88 ? -5.850 2.103 11.414 1.00 95.44 88 SER A N 1
ATOM 696 C CA . SER A 1 88 ? -4.730 2.985 11.085 1.00 95.44 88 SER A CA 1
ATOM 697 C C . SER A 1 88 ? -4.579 3.168 9.573 1.00 95.44 88 SER A C 1
ATOM 699 O O . SER A 1 88 ? -4.594 2.195 8.819 1.00 95.44 88 SER A O 1
ATOM 701 N N . HIS A 1 89 ? -4.400 4.411 9.130 1.00 96.69 89 HIS A N 1
ATOM 702 C CA . HIS A 1 89 ? -3.993 4.758 7.762 1.00 96.69 89 HIS A CA 1
ATOM 703 C C . HIS A 1 89 ? -2.485 5.047 7.666 1.00 96.69 89 HIS A C 1
ATOM 705 O O . HIS A 1 89 ? -2.017 5.525 6.638 1.00 96.69 89 HIS A O 1
ATOM 711 N N . GLN A 1 90 ? -1.724 4.773 8.730 1.00 94.62 90 GLN A N 1
ATOM 712 C CA . GLN A 1 90 ? -0.291 5.034 8.813 1.00 94.62 90 GLN A CA 1
ATOM 713 C C . GLN A 1 90 ? 0.506 3.756 8.531 1.00 94.62 90 GLN A C 1
ATOM 715 O O . GLN A 1 90 ? 0.565 2.850 9.361 1.00 94.62 90 GLN A O 1
ATOM 720 N N . LEU A 1 91 ? 1.140 3.701 7.360 1.00 92.69 91 LEU A N 1
ATOM 721 C CA . LEU A 1 91 ? 2.030 2.622 6.928 1.00 92.69 91 LEU A CA 1
ATOM 722 C C . LEU A 1 91 ? 3.440 2.757 7.521 1.00 92.69 91 LEU A C 1
ATOM 724 O O . LEU A 1 91 ? 4.156 1.767 7.633 1.00 92.69 91 LEU A O 1
ATOM 728 N N . ILE A 1 92 ? 3.844 3.973 7.901 1.00 90.44 92 ILE A N 1
ATOM 729 C CA . ILE A 1 92 ? 5.176 4.265 8.439 1.00 90.44 92 ILE A CA 1
ATOM 730 C C . ILE A 1 92 ? 5.065 4.582 9.933 1.00 90.44 92 ILE A C 1
ATOM 732 O O . ILE A 1 92 ? 4.751 5.704 10.325 1.00 90.44 92 ILE A O 1
ATOM 736 N N . HIS A 1 93 ? 5.317 3.576 10.769 1.00 85.50 93 HIS A N 1
ATOM 737 C CA . HIS A 1 93 ? 5.415 3.686 12.229 1.00 85.50 93 HIS A CA 1
ATOM 738 C C . HIS A 1 93 ? 6.497 2.720 12.745 1.00 85.50 93 HIS A C 1
ATOM 740 O O . HIS A 1 93 ? 6.890 1.813 12.016 1.00 85.50 93 HIS A O 1
ATOM 746 N N . ALA A 1 94 ? 6.964 2.871 13.988 1.00 81.69 94 ALA A N 1
ATOM 747 C CA . ALA A 1 94 ? 8.097 2.121 14.550 1.00 81.69 94 ALA A CA 1
ATOM 748 C C . ALA A 1 94 ? 8.056 0.596 14.283 1.00 81.69 94 ALA A C 1
ATOM 750 O O . ALA A 1 94 ? 9.000 0.043 13.725 1.00 81.69 94 ALA A O 1
ATOM 751 N N . THR A 1 95 ? 6.948 -0.082 14.601 1.00 80.06 95 THR A N 1
ATOM 752 C CA . THR A 1 95 ? 6.789 -1.533 14.363 1.00 80.06 95 THR A CA 1
ATOM 753 C C . THR A 1 95 ? 6.780 -1.892 12.875 1.00 80.06 95 THR A C 1
ATOM 755 O O . THR A 1 95 ? 7.358 -2.898 12.471 1.00 80.06 95 THR A O 1
ATOM 758 N N . ALA A 1 96 ? 6.151 -1.057 12.044 1.00 83.69 96 ALA A N 1
ATOM 759 C CA . ALA A 1 96 ? 6.090 -1.262 10.601 1.00 83.69 96 ALA A CA 1
ATOM 760 C C . ALA A 1 96 ? 7.460 -1.053 9.939 1.00 83.69 96 ALA A C 1
ATOM 762 O O . ALA A 1 96 ? 7.810 -1.806 9.039 1.00 83.69 96 ALA A O 1
ATOM 763 N N . LEU A 1 97 ? 8.260 -0.091 10.413 1.00 88.69 97 LEU A N 1
ATOM 764 C CA . LEU A 1 97 ? 9.611 0.163 9.904 1.00 88.69 97 LEU A CA 1
ATOM 765 C C . LEU A 1 97 ? 10.508 -1.063 10.044 1.00 88.69 97 LEU A C 1
ATOM 767 O O . LEU A 1 97 ? 11.175 -1.422 9.079 1.00 88.69 97 LEU A O 1
ATOM 771 N N . LYS A 1 98 ? 10.463 -1.739 11.198 1.00 86.12 98 LYS A N 1
ATOM 772 C CA . LYS A 1 98 ? 11.209 -2.983 11.397 1.00 86.12 98 LYS A CA 1
ATOM 773 C C . LYS A 1 98 ? 10.791 -4.052 10.383 1.00 86.12 98 LYS A C 1
ATOM 775 O O . LYS A 1 98 ? 11.647 -4.614 9.716 1.00 86.12 98 LYS A O 1
ATOM 780 N N . LEU A 1 99 ? 9.485 -4.264 10.192 1.00 87.12 99 LEU A N 1
ATOM 781 C CA . LEU A 1 99 ? 8.979 -5.228 9.208 1.00 87.12 99 LEU A CA 1
ATOM 782 C C . LEU A 1 99 ? 9.412 -4.883 7.772 1.00 87.12 99 LEU A C 1
ATOM 784 O O . LEU A 1 99 ? 9.803 -5.766 7.016 1.00 87.12 99 LEU A O 1
ATOM 788 N N . LEU A 1 100 ? 9.348 -3.603 7.396 1.00 91.31 100 LEU A N 1
ATOM 789 C CA . LEU A 1 100 ? 9.762 -3.127 6.075 1.00 91.31 100 LEU A CA 1
ATOM 790 C C . LEU A 1 100 ? 11.266 -3.333 5.836 1.00 91.31 100 LEU A C 1
ATOM 792 O O . LEU A 1 100 ? 11.662 -3.737 4.743 1.00 91.31 100 LEU A O 1
ATOM 796 N N . GLN A 1 101 ? 12.089 -3.068 6.854 1.00 90.50 101 GLN A N 1
ATOM 797 C CA . GLN A 1 101 ? 13.538 -3.276 6.812 1.00 90.50 101 GLN A CA 1
ATOM 798 C C . GLN A 1 101 ? 13.891 -4.764 6.737 1.00 90.50 101 GLN A C 1
ATOM 800 O O . GLN A 1 101 ? 14.686 -5.145 5.880 1.00 90.50 101 GLN A O 1
ATOM 805 N N . ASP A 1 102 ? 13.250 -5.601 7.556 1.00 88.44 102 ASP A N 1
ATOM 806 C CA . ASP A 1 102 ? 13.446 -7.057 7.565 1.00 88.44 102 ASP A CA 1
ATOM 807 C C . ASP A 1 102 ? 13.083 -7.690 6.203 1.00 88.44 102 ASP A C 1
ATOM 809 O O . ASP A 1 102 ? 13.666 -8.697 5.806 1.00 88.44 102 ASP A O 1
ATOM 813 N N . GLN A 1 103 ? 12.153 -7.082 5.454 1.00 88.12 103 GLN A N 1
ATOM 814 C CA . GLN A 1 103 ? 11.770 -7.501 4.098 1.00 88.12 103 GLN A CA 1
ATOM 815 C C . GLN A 1 103 ? 12.579 -6.828 2.974 1.00 88.12 103 GLN A C 1
ATOM 817 O O . GLN A 1 103 ? 12.311 -7.067 1.795 1.00 88.12 103 GLN A O 1
ATOM 822 N N . GLY A 1 104 ? 13.562 -5.982 3.298 1.00 90.50 104 GLY A N 1
ATOM 823 C CA . GLY A 1 104 ? 14.407 -5.312 2.304 1.00 90.50 104 GLY A CA 1
ATOM 824 C C . GLY A 1 104 ? 13.643 -4.349 1.387 1.00 90.50 104 GLY A C 1
ATOM 825 O O . GLY A 1 104 ? 14.012 -4.167 0.220 1.00 90.50 104 GLY A O 1
ATOM 826 N N . LEU A 1 105 ? 12.553 -3.754 1.879 1.00 92.06 105 LEU A N 1
ATOM 827 C CA .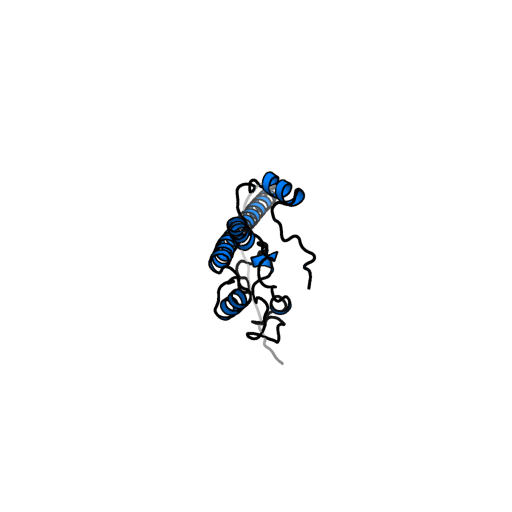 LEU A 1 105 ? 11.752 -2.806 1.110 1.00 92.06 105 LEU A CA 1
ATOM 828 C C . LEU A 1 105 ? 12.391 -1.416 1.099 1.00 92.06 105 LEU A C 1
ATOM 830 O O . LEU A 1 105 ? 12.953 -0.938 2.085 1.00 92.06 105 LEU A O 1
ATOM 834 N N . ASN A 1 106 ? 12.273 -0.732 -0.040 1.00 93.25 106 ASN A N 1
ATOM 835 C CA . ASN A 1 106 ? 12.754 0.636 -0.181 1.00 93.25 106 ASN A CA 1
ATOM 836 C C . ASN A 1 106 ? 11.828 1.589 0.593 1.00 93.25 106 ASN A C 1
ATOM 838 O O . ASN A 1 106 ? 10.746 1.930 0.118 1.00 93.25 106 ASN A O 1
ATOM 842 N N . ILE A 1 107 ? 12.259 2.022 1.781 1.00 93.75 107 ILE A N 1
ATOM 843 C CA . ILE A 1 107 ? 11.464 2.882 2.673 1.00 93.75 107 ILE A CA 1
ATOM 844 C C . ILE A 1 107 ? 10.952 4.157 1.977 1.00 93.75 107 ILE A C 1
ATOM 846 O O . ILE A 1 107 ? 9.760 4.435 2.116 1.00 93.75 107 ILE A O 1
ATOM 850 N N . PRO A 1 108 ? 11.753 4.896 1.178 1.00 95.62 108 PRO A N 1
ATOM 851 C CA . PRO A 1 108 ? 11.241 6.041 0.420 1.00 95.62 108 PRO A CA 1
ATOM 852 C C . PRO A 1 108 ? 10.054 5.702 -0.495 1.00 95.62 108 PRO A C 1
ATOM 854 O O . PRO A 1 108 ? 9.087 6.455 -0.548 1.00 95.62 108 PRO A O 1
ATOM 857 N N . SER A 1 109 ? 10.066 4.542 -1.157 1.00 95.81 109 SER A N 1
ATOM 858 C CA . SER A 1 109 ? 8.946 4.096 -2.000 1.00 95.81 109 SER A CA 1
ATOM 859 C C . SER A 1 109 ? 7.680 3.822 -1.180 1.00 95.81 109 SER A C 1
ATOM 861 O O . SER A 1 109 ? 6.579 4.136 -1.625 1.00 95.81 109 SER A O 1
ATOM 863 N N . VAL A 1 110 ? 7.814 3.295 0.042 1.00 95.75 110 VAL A N 1
ATOM 864 C CA . VAL A 1 110 ? 6.668 3.082 0.947 1.00 95.75 110 VAL A CA 1
ATOM 865 C C . VAL A 1 110 ? 6.140 4.414 1.496 1.00 95.75 110 VAL A C 1
ATOM 867 O O . VAL A 1 110 ? 4.931 4.589 1.646 1.00 95.75 110 VAL A O 1
ATOM 870 N N . VAL A 1 111 ? 7.018 5.393 1.738 1.00 96.31 111 VAL A N 1
ATOM 871 C CA . VAL A 1 111 ? 6.610 6.772 2.058 1.00 96.31 111 VAL A CA 1
ATOM 872 C C . VAL A 1 111 ? 5.833 7.384 0.887 1.00 96.31 111 VAL A C 1
ATOM 874 O O . VAL A 1 111 ? 4.763 7.955 1.099 1.00 96.31 111 VAL A O 1
ATOM 877 N N . ASN A 1 112 ? 6.293 7.201 -0.352 1.00 97.19 112 ASN A N 1
ATOM 878 C CA . ASN A 1 112 ? 5.550 7.642 -1.535 1.00 97.19 112 ASN A CA 1
ATOM 879 C C . ASN A 1 112 ? 4.184 6.949 -1.634 1.00 97.19 112 ASN A C 1
ATOM 881 O O . ASN A 1 112 ? 3.178 7.619 -1.873 1.00 97.19 112 ASN A O 1
ATOM 885 N N . PHE A 1 113 ? 4.118 5.640 -1.366 1.00 97.44 113 PHE A N 1
ATOM 886 C CA . PHE A 1 113 ? 2.854 4.903 -1.303 1.00 97.44 113 PHE A CA 1
ATOM 887 C C . PHE A 1 113 ? 1.890 5.519 -0.278 1.00 97.44 113 PHE A C 1
ATOM 889 O O . PHE A 1 113 ? 0.706 5.704 -0.575 1.00 97.44 113 PHE A O 1
ATOM 896 N N . GLN A 1 114 ? 2.380 5.867 0.919 1.00 97.19 114 GLN A N 1
ATOM 897 C CA . GLN A 1 114 ? 1.588 6.545 1.951 1.00 97.19 114 GLN A CA 1
ATOM 898 C C . GLN A 1 114 ? 1.021 7.869 1.430 1.00 97.19 114 GLN A C 1
ATOM 900 O O . GLN A 1 114 ? -0.174 8.116 1.586 1.00 97.19 114 GLN A O 1
ATOM 905 N N . ILE A 1 115 ? 1.852 8.702 0.797 1.00 97.75 115 ILE A N 1
ATOM 906 C CA . ILE A 1 115 ? 1.440 10.003 0.248 1.00 97.75 115 ILE A CA 1
ATOM 907 C C . ILE A 1 115 ? 0.354 9.815 -0.819 1.00 97.75 115 ILE A C 1
ATOM 909 O O . ILE A 1 115 ? -0.708 10.440 -0.746 1.00 97.75 115 ILE A O 1
ATOM 913 N N . ILE A 1 116 ? 0.582 8.910 -1.775 1.00 97.56 116 ILE A N 1
ATOM 914 C CA . ILE A 1 116 ? -0.361 8.600 -2.858 1.00 97.56 116 ILE A CA 1
ATOM 915 C C . ILE A 1 116 ? -1.684 8.072 -2.289 1.00 97.56 116 ILE A C 1
ATOM 917 O O . ILE A 1 116 ? -2.758 8.494 -2.722 1.00 97.56 116 ILE A O 1
ATOM 921 N N . SER A 1 117 ? -1.627 7.180 -1.301 1.00 97.56 117 SER A N 1
ATOM 922 C CA . SER A 1 117 ? -2.816 6.601 -0.664 1.00 97.56 117 SER A CA 1
ATOM 923 C C . SER A 1 117 ? -3.617 7.644 0.109 1.00 97.56 117 SER A C 1
ATOM 925 O O . SER A 1 117 ? -4.840 7.692 -0.017 1.00 97.56 117 SER A O 1
ATOM 927 N N . THR A 1 118 ? -2.942 8.539 0.835 1.00 97.44 118 THR A N 1
ATOM 928 C CA . THR A 1 118 ? -3.583 9.672 1.515 1.00 97.44 118 THR A CA 1
ATOM 929 C C . THR A 1 118 ? -4.284 10.592 0.514 1.00 97.44 118 THR A C 1
ATOM 931 O O . THR A 1 118 ? -5.444 10.953 0.720 1.00 97.44 118 THR A O 1
ATOM 934 N N . TYR A 1 119 ? -3.632 10.918 -0.607 1.00 97.50 119 TYR A N 1
ATOM 935 C CA . TYR A 1 119 ? -4.248 11.718 -1.668 1.00 97.50 119 TYR A CA 1
ATOM 936 C C . TYR A 1 119 ? -5.482 11.027 -2.270 1.00 97.50 119 TYR A C 1
ATOM 938 O O . TYR A 1 119 ? -6.540 11.649 -2.389 1.00 97.50 119 TYR A O 1
ATOM 946 N N . LYS A 1 120 ? -5.379 9.734 -2.611 1.00 96.69 120 LYS A N 1
ATOM 947 C CA . LYS A 1 120 ? -6.501 8.939 -3.143 1.00 96.69 120 LYS A CA 1
ATOM 948 C C . LYS A 1 120 ? -7.678 8.909 -2.170 1.00 96.69 120 LYS A C 1
ATOM 950 O O . LYS A 1 120 ? -8.816 9.093 -2.594 1.00 96.69 120 LYS A O 1
ATOM 955 N N . HIS A 1 121 ? -7.406 8.727 -0.880 1.00 97.69 121 HIS A N 1
ATOM 956 C CA . HIS A 1 121 ? -8.427 8.713 0.162 1.00 97.69 121 HIS A CA 1
ATOM 957 C C . HIS A 1 121 ? -9.151 10.062 0.273 1.00 97.69 121 HIS A C 1
ATOM 959 O O . HIS A 1 121 ? -10.379 10.099 0.229 1.00 97.69 121 HIS A O 1
ATOM 965 N N . MET A 1 122 ? -8.411 11.174 0.308 1.00 96.94 122 MET A N 1
ATOM 966 C CA . MET A 1 122 ? -9.001 12.518 0.327 1.00 96.94 122 MET A CA 1
ATOM 967 C C . MET A 1 122 ? -9.832 12.799 -0.933 1.00 96.94 122 MET A C 1
ATOM 969 O O . MET A 1 122 ? -10.937 13.334 -0.848 1.00 96.94 122 MET A O 1
ATOM 973 N N . LYS A 1 123 ? -9.332 12.404 -2.110 1.00 96.94 123 LYS A N 1
ATOM 974 C CA . LYS A 1 123 ? -10.054 12.565 -3.378 1.00 96.94 123 LYS A CA 1
ATOM 975 C C . LYS A 1 123 ? -11.356 11.763 -3.398 1.00 96.94 123 LYS A C 1
ATOM 977 O O . LYS A 1 123 ? -12.382 12.305 -3.800 1.00 96.94 123 LYS A O 1
ATOM 982 N N . LEU A 1 124 ? -11.322 10.506 -2.951 1.00 96.62 124 LEU A N 1
ATOM 983 C CA . LEU A 1 124 ? -12.509 9.656 -2.846 1.00 96.62 124 LEU A CA 1
ATOM 984 C C . LEU A 1 124 ? -13.567 10.307 -1.952 1.00 96.62 124 LEU A C 1
ATOM 986 O O . LEU A 1 124 ? -14.729 10.388 -2.333 1.00 96.62 124 LEU A O 1
ATOM 990 N N . HIS A 1 125 ? -13.159 10.821 -0.797 1.00 95.69 125 HIS A N 1
ATOM 991 C CA . HIS A 1 125 ? -14.068 11.474 0.134 1.00 95.69 125 HIS A CA 1
ATOM 992 C C . HIS A 1 125 ? -14.697 12.750 -0.420 1.00 95.69 125 HIS A C 1
ATOM 994 O O . HIS A 1 125 ? -15.911 12.905 -0.338 1.00 95.69 125 HIS A O 1
ATOM 1000 N N . LYS A 1 126 ? -13.910 13.592 -1.097 1.00 95.62 126 LYS A N 1
ATOM 1001 C CA . LYS A 1 126 ? -14.440 14.762 -1.807 1.00 95.62 126 LYS A CA 1
ATOM 1002 C C . LYS A 1 126 ? -15.478 14.375 -2.868 1.00 95.62 126 LYS A C 1
ATOM 1004 O O . LYS A 1 126 ? -16.471 15.073 -3.048 1.00 95.62 126 LYS A O 1
ATOM 1009 N N . MET A 1 127 ? -15.255 13.267 -3.581 1.00 94.19 127 MET A N 1
ATOM 1010 C CA . MET A 1 127 ? -16.216 12.759 -4.564 1.00 94.19 127 MET A CA 1
ATOM 1011 C C . MET A 1 127 ? -17.508 12.272 -3.897 1.00 94.19 127 MET A C 1
ATOM 1013 O O . MET A 1 127 ? -18.586 12.601 -4.383 1.00 94.19 127 MET A O 1
ATOM 1017 N N . LEU A 1 128 ? -17.416 11.539 -2.786 1.00 92.25 128 LEU A N 1
ATOM 1018 C CA . LEU A 1 128 ? -18.590 11.050 -2.054 1.00 92.25 128 LEU A CA 1
ATOM 1019 C C . LEU A 1 128 ? -19.425 12.207 -1.484 1.00 92.25 128 LEU A C 1
ATOM 1021 O O . LEU A 1 128 ? -20.622 12.264 -1.729 1.00 92.25 128 LEU A O 1
ATOM 1025 N N . GLU A 1 129 ? -18.785 13.193 -0.852 1.00 91.25 129 GLU A N 1
ATOM 1026 C CA . GLU A 1 129 ? -19.468 14.396 -0.350 1.00 91.25 129 GLU A CA 1
ATOM 1027 C C . GLU A 1 129 ? -20.176 15.168 -1.473 1.00 91.25 129 GLU A C 1
ATOM 1029 O O . GLU A 1 129 ? -21.289 15.660 -1.297 1.00 91.25 129 GLU A O 1
ATOM 1034 N N . SER A 1 130 ? -19.558 15.264 -2.657 1.00 90.62 130 SER A N 1
ATOM 1035 C CA . SER A 1 130 ? -20.197 15.916 -3.806 1.00 90.62 130 SER A CA 1
ATOM 1036 C C . SER A 1 130 ? -21.430 15.162 -4.319 1.00 90.62 130 SER A C 1
ATOM 1038 O O . SER A 1 130 ? -22.382 15.798 -4.768 1.00 90.62 130 SER A O 1
ATOM 1040 N N . GLN A 1 131 ? -21.433 13.828 -4.226 1.00 87.38 131 GLN A N 1
ATOM 1041 C CA . GLN A 1 131 ? -22.568 12.990 -4.617 1.00 87.38 131 GLN A CA 1
ATOM 1042 C C . GLN A 1 131 ? -23.716 13.102 -3.613 1.00 87.38 131 GLN A C 1
ATOM 1044 O O . GLN A 1 131 ? -24.855 13.285 -4.038 1.00 87.38 131 GLN A O 1
ATOM 1049 N N . ASP A 1 132 ? -23.418 13.071 -2.313 1.00 87.06 132 ASP A N 1
ATOM 1050 C CA . ASP A 1 132 ? -24.422 13.216 -1.252 1.00 87.06 132 ASP A CA 1
ATOM 1051 C C . ASP A 1 132 ? -25.134 14.580 -1.350 1.00 87.06 132 ASP A C 1
ATOM 1053 O O . ASP A 1 132 ? -26.362 14.661 -1.288 1.00 87.06 132 ASP A O 1
ATOM 1057 N N . ASN A 1 133 ? -24.378 15.654 -1.613 1.00 83.88 133 ASN A N 1
ATOM 1058 C CA . ASN A 1 133 ? -24.931 16.999 -1.812 1.00 83.88 133 ASN A CA 1
ATOM 1059 C C . ASN A 1 133 ? -25.800 17.112 -3.080 1.00 83.88 133 ASN A C 1
ATOM 1061 O O . ASN A 1 133 ? -26.833 17.789 -3.071 1.00 83.88 133 ASN A O 1
ATOM 1065 N N . ALA A 1 134 ? -25.395 16.463 -4.176 1.00 87.06 134 ALA A N 1
ATOM 1066 C CA . ALA A 1 134 ? -26.172 16.438 -5.413 1.00 87.06 134 ALA A CA 1
ATOM 1067 C C . ALA A 1 134 ? -27.481 15.643 -5.251 1.00 87.06 134 ALA A C 1
ATOM 1069 O O . ALA A 1 134 ? -28.527 16.099 -5.715 1.00 87.06 134 ALA A O 1
ATOM 1070 N N . ALA A 1 135 ? -27.438 14.499 -4.559 1.00 83.19 135 ALA A N 1
ATOM 1071 C CA . ALA A 1 135 ? -28.618 13.687 -4.269 1.00 83.19 135 ALA A CA 1
ATOM 1072 C C . ALA A 1 135 ? -29.630 14.451 -3.399 1.00 83.19 135 ALA A C 1
ATOM 1074 O O . ALA A 1 135 ? -30.799 14.554 -3.770 1.00 83.19 135 ALA A O 1
ATOM 1075 N N . ALA A 1 136 ? -29.165 15.092 -2.321 1.00 81.38 136 ALA A N 1
ATOM 1076 C CA . ALA A 1 136 ? -30.023 15.891 -1.444 1.00 81.38 136 ALA A CA 1
ATOM 1077 C C . ALA A 1 136 ? -30.696 17.073 -2.176 1.00 81.38 136 ALA A C 1
ATOM 1079 O O . ALA A 1 136 ? -31.854 17.401 -1.918 1.00 81.38 136 ALA A O 1
ATOM 1080 N N . SER A 1 137 ? -29.994 17.695 -3.131 1.00 77.25 137 SER A N 1
ATOM 1081 C CA . SER A 1 137 ? -30.535 18.798 -3.942 1.00 77.25 137 SER A CA 1
ATOM 1082 C C . SER A 1 137 ? -31.606 18.333 -4.943 1.00 77.25 137 SER A C 1
ATOM 1084 O O . SER A 1 137 ? -32.563 19.064 -5.220 1.00 77.25 137 SER A O 1
ATOM 1086 N N . ALA A 1 138 ? -31.471 17.117 -5.482 1.00 73.12 138 ALA A N 1
ATOM 1087 C CA . ALA A 1 138 ? -32.446 16.529 -6.399 1.00 73.12 138 ALA A CA 1
ATOM 1088 C C . ALA A 1 138 ? -33.737 16.105 -5.677 1.00 73.12 138 ALA A C 1
ATOM 1090 O O . ALA A 1 138 ? -34.828 16.375 -6.180 1.00 73.12 138 ALA A O 1
ATOM 1091 N N . GLU A 1 139 ? -33.626 15.526 -4.477 1.00 68.19 139 GLU A N 1
ATOM 1092 C CA . GLU A 1 139 ? -34.778 15.145 -3.645 1.00 68.19 139 GLU A CA 1
ATOM 1093 C C . GLU A 1 139 ? -35.587 16.368 -3.182 1.00 68.19 139 GLU A C 1
ATOM 1095 O O . GLU A 1 139 ? -36.818 16.355 -3.241 1.00 68.19 139 GLU A O 1
ATOM 1100 N N . TYR A 1 140 ? -34.918 17.468 -2.809 1.00 62.50 140 TYR A N 1
ATOM 1101 C CA . TYR A 1 140 ? -35.593 18.720 -2.436 1.00 62.50 140 TYR A CA 1
ATOM 1102 C C . TYR A 1 140 ? -36.411 19.320 -3.592 1.00 62.50 140 TYR A C 1
ATOM 1104 O O . TYR A 1 140 ? -37.486 19.879 -3.378 1.00 62.50 140 TYR A O 1
ATOM 1112 N N . SER A 1 141 ? -35.934 19.168 -4.830 1.00 63.84 141 SER A N 1
ATOM 1113 C CA . SER A 1 141 ? -36.593 19.721 -6.020 1.00 63.84 141 SER A CA 1
ATOM 1114 C C . SER A 1 141 ? -37.836 18.925 -6.449 1.00 63.84 141 SER A C 1
ATOM 1116 O O . SER A 1 141 ? -38.710 19.476 -7.111 1.00 63.84 141 SER A O 1
ATOM 1118 N N . GLN A 1 142 ? -37.941 17.648 -6.061 1.00 60.25 142 GLN A N 1
ATOM 1119 C CA . GLN A 1 142 ? -39.066 16.762 -6.402 1.00 60.25 142 GLN A CA 1
ATOM 1120 C C . GLN A 1 142 ? -40.218 16.804 -5.380 1.00 60.25 142 GLN A C 1
ATOM 1122 O O . GLN A 1 142 ? -41.306 16.308 -5.662 1.00 60.25 142 GLN A O 1
ATOM 1127 N N . GLY A 1 143 ? -40.019 17.422 -4.209 1.00 55.81 143 GLY A N 1
ATOM 1128 C CA . GLY A 1 143 ? -41.050 17.567 -3.171 1.00 55.81 143 GLY A CA 1
ATOM 1129 C C . GLY A 1 143 ? -42.022 18.740 -3.365 1.00 55.81 143 GLY A C 1
ATOM 1130 O O . GLY A 1 143 ? -42.865 18.974 -2.501 1.00 55.81 143 GLY A O 1
ATOM 1131 N N . LEU A 1 144 ? -41.908 19.500 -4.461 1.00 54.47 144 LEU A N 1
ATOM 1132 C CA . LEU A 1 144 ? -42.609 20.774 -4.656 1.00 54.47 144 LEU A CA 1
ATOM 1133 C C . LEU A 1 144 ? -43.675 20.736 -5.776 1.00 54.47 144 LEU A C 1
ATOM 1135 O O . LEU A 1 144 ? -43.800 21.695 -6.529 1.00 54.47 144 LEU A O 1
ATOM 1139 N N . GLU A 1 145 ? -44.482 19.673 -5.897 1.00 50.50 145 GLU A N 1
ATOM 1140 C CA . GLU A 1 145 ? -45.610 19.632 -6.855 1.00 50.50 145 GLU A CA 1
ATOM 1141 C C . GLU A 1 145 ? -46.986 19.309 -6.207 1.00 50.50 145 GLU A C 1
ATOM 1143 O O . GLU A 1 145 ? -47.451 18.178 -6.256 1.00 50.50 145 GLU A O 1
ATOM 1148 N N . LYS A 1 146 ? -47.644 20.379 -5.692 1.00 54.31 146 LYS A N 1
ATOM 1149 C CA . LYS A 1 146 ? -49.108 20.732 -5.660 1.00 54.31 146 LYS A CA 1
ATOM 1150 C C . LYS A 1 146 ? -50.146 19.823 -4.932 1.00 54.31 146 LYS A C 1
ATOM 1152 O O . LYS A 1 146 ? -49.820 18.688 -4.621 1.00 54.31 146 LYS A O 1
ATOM 1157 N N . PRO A 1 147 ? -51.422 20.262 -4.683 1.00 47.84 147 PRO A N 1
ATOM 1158 C CA . PRO A 1 147 ? -52.132 21.524 -5.030 1.00 47.84 147 PRO A CA 1
ATOM 1159 C C . PRO A 1 147 ? -52.718 22.290 -3.804 1.00 47.84 147 PRO A C 1
ATOM 1161 O O . PRO A 1 147 ? -53.054 21.706 -2.786 1.00 47.84 147 PRO A O 1
ATOM 1164 N N . GLY A 1 148 ? -52.798 23.625 -3.775 1.00 49.53 148 GLY A N 1
ATOM 1165 C CA . GLY A 1 148 ? -53.764 24.440 -4.523 1.00 49.53 148 GLY A CA 1
ATOM 1166 C C . GLY A 1 148 ? -55.100 24.568 -3.767 1.00 49.53 148 GLY A C 1
ATOM 1167 O O . GLY A 1 148 ? -56.033 23.840 -4.082 1.00 49.53 148 GLY A O 1
ATOM 1168 N N . VAL A 1 149 ? -55.202 25.480 -2.786 1.00 36.16 149 VAL A N 1
ATOM 1169 C CA . VAL A 1 149 ? -56.456 25.774 -2.056 1.00 36.16 149 VAL A CA 1
ATOM 1170 C C . VAL A 1 149 ? -56.883 27.224 -2.297 1.00 36.16 149 VAL A C 1
ATOM 1172 O O . VAL A 1 149 ? -56.098 28.157 -2.140 1.00 36.16 149 VAL A O 1
ATOM 1175 N N . HIS A 1 150 ? -58.140 27.367 -2.721 1.00 41.12 150 HIS A N 1
ATOM 1176 C CA . HIS A 1 150 ? -58.868 28.606 -2.986 1.00 41.12 150 HIS A CA 1
ATOM 1177 C C . HIS A 1 150 ? -59.049 29.488 -1.734 1.00 41.12 150 HIS A C 1
ATOM 1179 O O . HIS A 1 150 ? -59.179 28.996 -0.617 1.00 41.12 150 HIS A O 1
ATOM 1185 N N . VAL A 1 151 ? -59.118 30.804 -1.963 1.00 43.12 151 VAL A N 1
ATOM 1186 C CA . VAL A 1 151 ? -59.343 31.879 -0.979 1.00 43.12 151 VAL A CA 1
ATOM 1187 C C . VAL A 1 151 ? -60.819 32.297 -0.924 1.00 43.12 151 VAL A C 1
ATOM 1189 O O . VAL A 1 151 ? -61.428 32.454 -1.979 1.00 43.12 151 VAL A O 1
ATOM 1192 N N . ALA A 1 152 ? -61.330 32.548 0.292 1.00 36.34 152 ALA A N 1
ATOM 1193 C CA . ALA A 1 152 ? -62.294 33.589 0.741 1.00 36.34 152 ALA A CA 1
ATOM 1194 C C . ALA A 1 152 ? -62.833 33.138 2.123 1.00 36.34 152 ALA A C 1
ATOM 1196 O O . ALA A 1 152 ? -63.102 31.955 2.271 1.00 36.34 152 ALA A O 1
ATOM 1197 N N . GLY A 1 153 ? -63.028 33.890 3.209 1.00 33.31 153 GLY A N 1
ATOM 1198 C CA . GLY A 1 153 ? -63.152 35.305 3.595 1.00 33.31 153 GLY A CA 1
ATOM 1199 C C . GLY A 1 153 ? -63.721 35.314 5.053 1.00 33.31 153 GLY A C 1
ATOM 1200 O O . GLY A 1 153 ? -64.110 34.246 5.526 1.00 33.31 153 GLY A O 1
ATOM 1201 N N . PRO A 1 154 ? -63.745 36.436 5.806 1.00 62.59 154 PRO A N 1
ATOM 1202 C CA . PRO A 1 154 ? -63.674 36.434 7.285 1.00 62.59 154 PRO A CA 1
ATOM 1203 C C . PRO A 1 154 ? -64.975 36.840 8.023 1.00 62.59 154 PRO A C 1
ATOM 1205 O O . PRO A 1 154 ? -65.811 37.501 7.418 1.00 62.59 154 PRO A O 1
ATOM 1208 N N . ALA A 1 155 ? -65.101 36.532 9.331 1.00 36.22 155 ALA A N 1
ATOM 1209 C CA . ALA A 1 155 ? -65.821 37.337 10.351 1.00 36.22 155 ALA A CA 1
ATOM 1210 C C . ALA A 1 155 ? -65.718 36.751 11.788 1.00 36.22 155 ALA A C 1
ATOM 1212 O O . ALA A 1 155 ? -65.548 35.550 11.975 1.00 36.22 155 ALA A O 1
ATOM 1213 N N . GLU A 1 156 ? -65.812 37.653 12.771 1.00 35.81 156 GLU A N 1
ATOM 1214 C CA . GLU A 1 156 ? -65.605 37.566 14.232 1.00 35.81 156 GLU A CA 1
ATOM 1215 C C . GLU A 1 156 ? -66.546 36.659 15.058 1.00 35.81 156 GLU A C 1
ATOM 1217 O O . GLU A 1 156 ? -67.707 36.478 14.704 1.00 35.81 156 GLU A O 1
ATOM 1222 N N . ALA A 1 157 ? -66.065 36.213 16.236 1.00 32.81 157 ALA A N 1
ATOM 1223 C CA . ALA A 1 157 ? -66.558 36.575 17.590 1.00 32.81 157 ALA A CA 1
ATOM 1224 C C . ALA A 1 157 ? -66.276 35.466 18.642 1.00 32.81 157 ALA A C 1
ATOM 1226 O O . ALA A 1 157 ? -66.659 34.312 18.475 1.00 32.81 157 ALA A O 1
ATOM 1227 N N . SER A 1 158 ? -65.622 35.831 19.752 1.00 38.66 158 SER A N 1
ATOM 1228 C CA . SER A 1 158 ? -65.512 35.045 21.009 1.00 38.66 158 SER A CA 1
ATOM 1229 C C . SER A 1 158 ? -66.786 35.226 21.878 1.00 38.66 158 SER A C 1
ATOM 1231 O O . SER A 1 158 ? -67.626 36.030 21.468 1.00 38.66 158 SER A O 1
ATOM 1233 N N . PRO A 1 159 ? -66.950 34.662 23.110 1.00 61.84 159 PRO A N 1
ATOM 1234 C CA . PRO A 1 159 ? -66.124 33.732 23.917 1.00 61.84 159 PRO A CA 1
ATOM 1235 C C . PRO A 1 159 ? -66.947 32.588 24.590 1.00 61.84 159 PRO A C 1
ATOM 1237 O O . PRO A 1 159 ? -68.142 32.482 24.359 1.00 61.84 159 PRO A O 1
ATOM 1240 N N . VAL A 1 160 ? -66.321 31.748 25.441 1.00 35.50 160 VAL A N 1
ATOM 1241 C CA . VAL A 1 160 ? -66.755 31.348 26.817 1.00 35.50 160 VAL A CA 1
ATOM 1242 C C . VAL A 1 160 ? -65.833 30.221 27.345 1.00 35.50 160 VAL A C 1
ATOM 1244 O O . VAL A 1 160 ? -65.684 29.175 26.723 1.00 35.50 160 VAL A O 1
ATOM 1247 N N . ALA A 1 161 ? -65.227 30.440 28.516 1.00 42.69 161 ALA A N 1
ATOM 1248 C CA . ALA A 1 161 ? -64.653 29.426 29.425 1.00 42.69 161 ALA A CA 1
ATOM 1249 C C . ALA A 1 161 ? -65.624 29.273 30.630 1.00 42.69 161 ALA A C 1
ATOM 1251 O O . ALA A 1 161 ? -66.402 30.220 30.802 1.00 42.69 161 ALA A O 1
ATOM 1252 N N . PRO A 1 162 ? -65.632 28.210 31.488 1.00 48.75 162 PRO A N 1
ATOM 1253 C CA . PRO A 1 162 ? -64.493 27.832 32.370 1.00 48.75 162 PRO A CA 1
ATOM 1254 C C . PRO A 1 162 ? -64.390 26.306 32.784 1.00 48.75 162 PRO A C 1
ATOM 1256 O O . PRO A 1 162 ? -65.384 25.598 32.765 1.00 48.75 162 PRO A O 1
ATOM 1259 N N . VAL A 1 163 ? -63.183 25.714 32.991 1.00 42.78 163 VAL A N 1
ATOM 1260 C CA . VAL A 1 163 ? -62.526 25.308 34.296 1.00 42.78 163 VAL A CA 1
ATOM 1261 C C . VAL A 1 163 ? -63.042 23.962 34.913 1.00 42.78 163 VAL A C 1
ATOM 1263 O O . VAL A 1 163 ? -64.237 23.721 34.829 1.00 42.78 163 VAL A O 1
ATOM 1266 N N . PRO A 1 164 ? -62.276 23.128 35.680 1.00 54.97 164 PRO A N 1
ATOM 1267 C CA . PRO A 1 164 ? -60.879 22.631 35.595 1.00 54.97 164 PRO A CA 1
ATOM 1268 C C . PRO A 1 164 ? -60.717 21.140 36.087 1.00 54.97 164 PRO A C 1
ATOM 1270 O O . PRO A 1 164 ? -61.693 20.407 36.182 1.00 54.97 164 PRO A O 1
ATOM 1273 N N . ALA A 1 165 ? -59.494 20.781 36.542 1.00 37.81 165 ALA A N 1
ATOM 1274 C CA . ALA A 1 165 ? -59.099 19.708 37.493 1.00 37.81 165 ALA A CA 1
ATOM 1275 C C . ALA A 1 165 ? -58.860 18.292 36.907 1.00 37.81 165 ALA A C 1
ATOM 1277 O O . ALA A 1 165 ? -59.623 17.829 36.081 1.00 37.81 165 ALA A O 1
ATOM 1278 N N . GLN A 1 166 ? -57.834 17.511 37.278 1.00 44.06 166 GLN A N 1
ATOM 1279 C CA . GLN A 1 166 ? -56.890 17.555 38.403 1.00 44.06 166 GLN A CA 1
ATOM 1280 C C . GLN A 1 166 ? -55.677 16.632 38.128 1.00 44.06 166 GLN A C 1
ATOM 1282 O O . GLN A 1 166 ? -55.803 15.595 37.482 1.00 44.06 166 GLN A O 1
ATOM 1287 N N . SER A 1 167 ? -54.518 16.994 38.687 1.00 47.50 167 SER A N 1
ATOM 1288 C CA . SER A 1 167 ? -53.339 16.134 38.883 1.00 47.50 167 SER A CA 1
ATOM 1289 C C . SER A 1 167 ? -53.592 15.025 39.909 1.00 47.50 167 SER A C 1
ATOM 1291 O O . SER A 1 167 ? -54.200 15.305 40.937 1.00 47.50 167 SER A O 1
ATOM 1293 N N . ALA A 1 168 ? -52.952 13.859 39.759 1.00 45.56 168 ALA A N 1
ATOM 1294 C CA . ALA A 1 168 ? -52.478 13.070 40.905 1.00 45.56 168 ALA A CA 1
ATOM 1295 C C . ALA A 1 168 ? -51.339 12.102 40.530 1.00 45.56 168 ALA A C 1
ATOM 1297 O O . ALA A 1 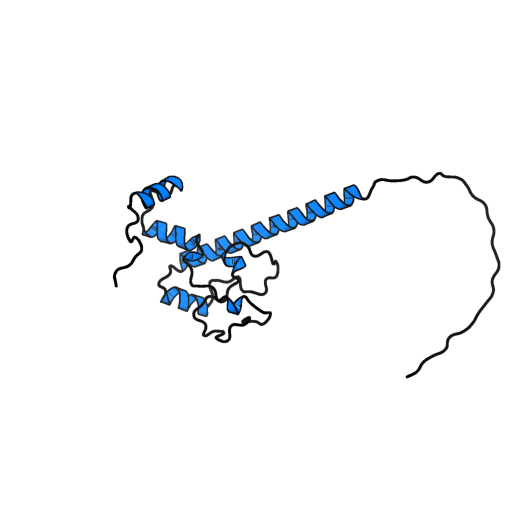168 ? -51.204 11.658 39.396 1.00 45.56 168 ALA A O 1
ATOM 1298 N N . LYS A 1 169 ? -50.487 11.852 41.526 1.00 43.44 169 LYS A N 1
ATOM 1299 C CA . LYS A 1 169 ? -49.182 11.175 41.520 1.00 43.44 169 LYS A CA 1
ATOM 1300 C C . LYS A 1 169 ? -49.294 9.628 41.537 1.00 43.44 169 LYS A C 1
ATOM 1302 O O . LYS A 1 169 ? -50.314 9.125 41.980 1.00 43.44 169 LYS A O 1
ATOM 1307 N N . LYS A 1 170 ? -48.199 8.958 41.100 1.00 35.47 170 LYS A N 1
ATOM 1308 C CA . LYS A 1 170 ? -47.440 7.759 41.615 1.00 35.47 170 LYS A CA 1
ATOM 1309 C C . LYS A 1 170 ? -48.055 6.892 42.755 1.00 35.47 170 LYS A C 1
ATOM 1311 O O . LYS A 1 170 ? -48.845 7.455 43.499 1.00 35.47 170 LYS A O 1
ATOM 1316 N N . PRO A 1 171 ? -47.580 5.649 43.077 1.00 58.09 171 PRO A N 1
ATOM 1317 C CA . PRO A 1 171 ? -46.307 4.974 42.705 1.00 58.09 171 PRO A CA 1
ATOM 1318 C C . PRO A 1 171 ? -46.377 3.438 42.430 1.00 58.09 171 PRO A C 1
ATOM 1320 O O . PRO A 1 171 ? -47.360 2.783 42.755 1.00 58.09 171 PRO A O 1
ATOM 1323 N N . HIS A 1 172 ? -45.288 2.854 41.909 1.00 43.62 172 HIS A N 1
ATOM 1324 C CA . HIS A 1 172 ? -44.426 1.866 42.592 1.00 43.62 172 HIS A CA 1
ATOM 1325 C C . HIS A 1 172 ? -43.108 1.704 41.826 1.00 43.62 172 HIS A C 1
ATOM 1327 O O . HIS A 1 172 ? -43.137 1.861 40.585 1.00 43.62 172 HIS A O 1
#

InterPro domains:
  IPR000571 Zinc finger, CCCH-type [PS50103] (71-92)
  IPR026693 Zinc finger CCCH-type antiviral protein 1-like [PTHR47621] (1-172)